Protein AF-A0A7S2GWL3-F1 (afdb_monomer_lite)

Structure (mmCIF, N/CA/C/O backbone):
data_AF-A0A7S2GWL3-F1
#
_entry.id   AF-A0A7S2GWL3-F1
#
loop_
_atom_site.group_PDB
_atom_site.id
_atom_site.type_symbol
_atom_site.label_atom_id
_atom_site.label_alt_id
_atom_site.label_comp_id
_atom_site.label_asym_id
_atom_site.label_entity_id
_atom_site.label_seq_id
_atom_site.pdbx_PDB_ins_code
_atom_site.Cartn_x
_atom_site.Cartn_y
_atom_site.Cartn_z
_atom_site.occupancy
_atom_site.B_iso_or_equiv
_atom_site.auth_seq_id
_atom_site.auth_comp_id
_atom_site.auth_asym_id
_atom_site.auth_atom_id
_atom_site.pdbx_PDB_model_num
ATOM 1 N N . PHE A 1 1 ? -2.212 9.194 -4.283 1.00 81.56 1 PHE A N 1
ATOM 2 C CA . PHE A 1 1 ? -2.857 8.845 -3.005 1.00 81.56 1 PHE A CA 1
ATOM 3 C C . PHE A 1 1 ? -2.065 9.454 -1.854 1.00 81.56 1 PHE A C 1
ATOM 5 O O . PHE A 1 1 ? -0.886 9.744 -2.016 1.00 81.56 1 PHE A O 1
ATOM 12 N N . SER A 1 2 ? -2.713 9.664 -0.709 1.00 87.94 2 SER A N 1
ATOM 13 C CA . SER A 1 2 ? -2.069 10.077 0.541 1.00 87.94 2 SER A CA 1
ATOM 14 C C . SER A 1 2 ? -2.736 9.309 1.676 1.00 87.94 2 SER A C 1
ATOM 16 O O . SER A 1 2 ? -3.964 9.330 1.769 1.00 87.94 2 SER A O 1
ATOM 18 N N . VAL A 1 3 ? -1.959 8.584 2.479 1.00 89.69 3 VAL A N 1
ATOM 19 C CA . VAL A 1 3 ? -2.463 7.749 3.582 1.00 89.69 3 VAL A CA 1
ATOM 20 C C . VAL A 1 3 ? -1.613 7.999 4.823 1.00 89.69 3 VAL A C 1
ATOM 22 O O . VAL A 1 3 ? -0.393 8.105 4.714 1.00 89.69 3 VAL A O 1
ATOM 25 N N . SER A 1 4 ? -2.239 8.119 5.995 1.00 92.88 4 SER A N 1
ATOM 26 C CA . SER A 1 4 ? -1.508 8.324 7.249 1.00 92.88 4 SER A CA 1
ATOM 27 C C . SER A 1 4 ? -0.712 7.068 7.631 1.00 92.88 4 SER A C 1
ATOM 29 O O . SER A 1 4 ? -1.172 5.938 7.424 1.00 92.88 4 SER A O 1
ATOM 31 N N . VAL A 1 5 ? 0.479 7.247 8.206 1.00 92.38 5 VAL A N 1
ATOM 32 C CA . VAL A 1 5 ? 1.291 6.122 8.706 1.00 92.38 5 VAL A CA 1
ATOM 33 C C . VAL A 1 5 ? 0.569 5.396 9.838 1.00 92.38 5 VAL A C 1
ATOM 35 O O . VAL A 1 5 ? 0.587 4.169 9.880 1.00 92.38 5 VAL A O 1
ATOM 38 N N . HIS A 1 6 ? -0.141 6.131 10.694 1.00 93.56 6 HIS A N 1
ATOM 39 C CA . HIS A 1 6 ? -0.964 5.556 11.754 1.00 93.56 6 HIS A CA 1
ATOM 40 C C . HIS A 1 6 ? -2.029 4.580 11.229 1.00 93.56 6 HIS A C 1
ATOM 42 O O . HIS A 1 6 ? -2.159 3.465 11.741 1.00 93.56 6 HIS A O 1
ATOM 48 N N . ASP A 1 7 ? -2.783 4.954 10.193 1.00 93.31 7 ASP A N 1
ATOM 49 C CA . ASP A 1 7 ? -3.807 4.065 9.637 1.00 93.31 7 ASP A CA 1
ATOM 50 C C . ASP A 1 7 ? -3.178 2.863 8.927 1.00 93.31 7 ASP A C 1
ATOM 52 O O . ASP A 1 7 ? -3.679 1.743 9.058 1.00 93.31 7 ASP A O 1
ATOM 56 N N . LEU A 1 8 ? -2.044 3.061 8.245 1.00 92.56 8 LEU A N 1
ATOM 57 C CA . LEU A 1 8 ? -1.278 1.960 7.660 1.00 92.56 8 LEU A CA 1
ATOM 58 C C . LEU A 1 8 ? -0.757 0.989 8.716 1.00 92.56 8 LEU A C 1
ATOM 60 O O . LEU A 1 8 ? -0.852 -0.221 8.515 1.00 92.56 8 LEU A O 1
ATOM 64 N N . GLN A 1 9 ? -0.285 1.486 9.858 1.00 93.81 9 GLN A N 1
ATOM 65 C CA . GLN A 1 9 ? 0.149 0.641 10.965 1.00 93.81 9 GLN A CA 1
ATOM 66 C C . GLN A 1 9 ? -1.006 -0.224 11.482 1.00 93.81 9 GLN A C 1
ATOM 68 O O . GLN A 1 9 ? -0.849 -1.429 11.646 1.00 93.81 9 GLN A O 1
ATOM 73 N N . ARG A 1 10 ? -2.208 0.341 11.637 1.00 94.44 10 ARG A N 1
ATOM 74 C CA . ARG A 1 10 ? -3.396 -0.425 12.063 1.00 94.44 10 ARG A CA 1
ATOM 75 C C . ARG A 1 10 ? -3.807 -1.500 11.055 1.00 94.44 10 ARG A C 1
ATOM 77 O O . ARG A 1 10 ? -4.295 -2.565 11.447 1.00 94.44 10 ARG A O 1
ATOM 84 N N . ILE A 1 11 ? -3.643 -1.218 9.763 1.00 94.06 11 ILE A N 1
ATOM 85 C CA . ILE A 1 11 ? -3.867 -2.175 8.672 1.00 94.06 11 ILE A CA 1
ATOM 86 C C . ILE A 1 11 ? -2.852 -3.317 8.774 1.00 94.06 11 ILE A C 1
ATOM 88 O O . ILE A 1 11 ? -3.260 -4.478 8.771 1.00 94.06 11 ILE A O 1
ATOM 92 N N . ILE A 1 12 ? -1.565 -2.998 8.937 1.00 94.31 12 ILE A N 1
ATOM 93 C CA . ILE A 1 12 ? -0.479 -3.968 9.134 1.00 94.31 12 ILE A CA 1
ATOM 94 C C . ILE A 1 12 ? -0.761 -4.861 10.345 1.00 94.31 12 ILE A C 1
ATOM 96 O O . ILE A 1 12 ? -0.778 -6.082 10.205 1.00 94.31 12 ILE A O 1
ATOM 100 N N . A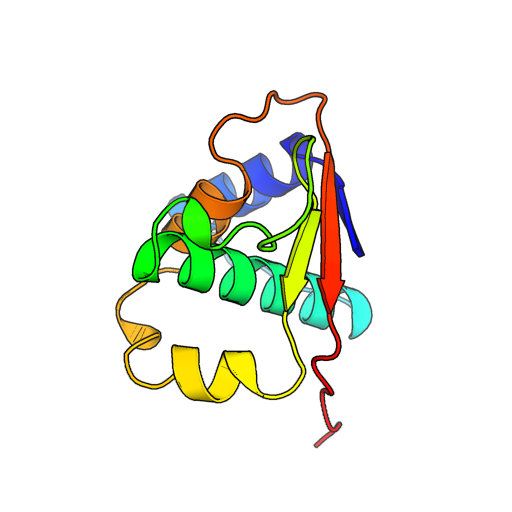SP A 1 13 ? -1.076 -4.275 11.500 1.00 94.94 13 ASP A N 1
ATOM 101 C CA . ASP A 1 13 ? -1.351 -5.019 12.734 1.00 94.94 13 ASP A CA 1
ATOM 102 C C . ASP A 1 13 ? -2.551 -5.964 12.569 1.00 94.94 13 ASP A C 1
ATOM 104 O O . ASP A 1 13 ? -2.586 -7.065 13.119 1.00 94.94 13 ASP A O 1
ATOM 108 N N . SER A 1 14 ? -3.556 -5.549 11.792 1.00 94.38 14 SER A N 1
ATOM 109 C CA . SER A 1 14 ? -4.726 -6.380 11.495 1.00 94.38 14 SER A CA 1
ATOM 110 C C . SER A 1 14 ? -4.374 -7.565 10.594 1.00 94.38 14 SER A C 1
ATOM 112 O O . SER A 1 14 ? -4.880 -8.665 10.827 1.00 94.38 14 SER A O 1
ATOM 114 N N . ILE A 1 15 ? -3.508 -7.355 9.598 1.00 92.69 15 ILE A N 1
ATOM 115 C CA . ILE A 1 15 ? -3.002 -8.410 8.707 1.00 92.69 15 ILE A CA 1
ATOM 116 C C . ILE A 1 15 ? -2.146 -9.403 9.501 1.00 92.69 15 ILE A C 1
ATOM 118 O O . ILE A 1 15 ? -2.383 -10.606 9.410 1.00 92.69 15 ILE A O 1
ATOM 122 N N . ASP A 1 16 ? -1.213 -8.912 10.320 1.00 93.44 16 ASP A N 1
ATOM 123 C CA . ASP A 1 16 ? -0.326 -9.737 11.153 1.00 93.44 16 ASP A CA 1
ATOM 124 C C . ASP A 1 16 ? -1.110 -10.558 12.185 1.00 93.44 16 ASP A C 1
ATOM 126 O O . ASP A 1 16 ? -0.786 -11.715 12.447 1.00 93.44 16 ASP A O 1
ATOM 130 N N . ALA A 1 17 ? -2.194 -9.998 12.728 1.00 94.81 17 ALA A N 1
ATOM 131 C CA . ALA A 1 17 ? -3.109 -10.707 13.619 1.00 94.81 17 ALA A CA 1
ATOM 132 C C . ALA A 1 17 ? -4.034 -11.710 12.895 1.00 94.81 17 ALA A C 1
ATOM 134 O O . ALA A 1 17 ? -4.913 -12.293 13.534 1.00 94.81 17 ALA A O 1
ATOM 135 N N . GLY A 1 18 ? -3.905 -11.881 11.574 1.00 92.62 18 GLY A N 1
ATOM 136 C CA . GLY A 1 18 ? -4.738 -12.781 10.773 1.00 92.62 18 GLY A CA 1
ATOM 137 C C . GLY A 1 18 ? -6.212 -12.368 10.705 1.00 92.62 18 GLY A C 1
ATOM 138 O O . GLY A 1 18 ? -7.080 -13.201 10.434 1.00 92.62 18 GLY A O 1
ATOM 139 N N . LYS A 1 19 ? -6.533 -11.096 10.979 1.00 93.31 19 LYS A N 1
ATOM 140 C CA . LYS A 1 19 ? -7.914 -10.602 10.952 1.00 93.31 19 LYS A CA 1
ATOM 141 C C . LYS A 1 19 ? -8.379 -10.425 9.514 1.00 93.31 19 LYS A C 1
ATOM 143 O O . LYS A 1 19 ? -7.655 -9.937 8.649 1.00 93.31 19 LYS A O 1
ATOM 148 N N . ARG A 1 20 ? -9.645 -10.762 9.264 1.00 88.81 20 ARG A N 1
ATOM 149 C CA . ARG A 1 20 ? -10.265 -10.533 7.958 1.00 88.81 20 ARG A CA 1
ATOM 150 C C . ARG A 1 20 ? -10.446 -9.035 7.722 1.00 88.81 20 ARG A C 1
ATOM 152 O O . ARG A 1 20 ? -11.109 -8.363 8.507 1.00 88.81 20 ARG A O 1
ATOM 159 N N . MET A 1 21 ? -9.904 -8.540 6.615 1.00 87.81 21 MET A N 1
ATOM 160 C CA . MET A 1 21 ? -10.067 -7.159 6.170 1.00 87.81 21 MET A CA 1
ATOM 161 C C . MET A 1 21 ? -11.033 -7.101 4.991 1.00 87.81 21 MET A C 1
ATOM 163 O O . MET A 1 21 ? -10.947 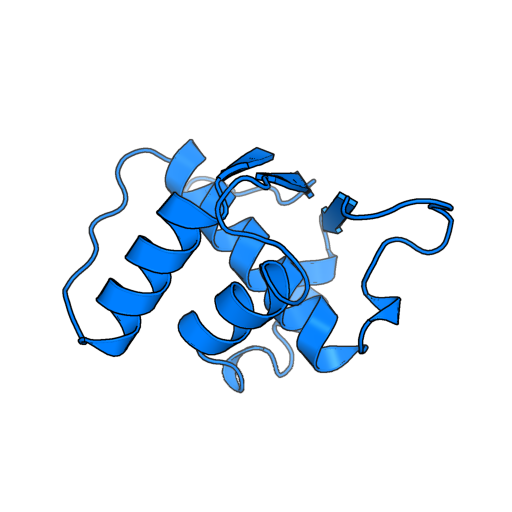-7.916 4.072 1.00 87.81 21 MET A O 1
ATOM 167 N N . ILE A 1 22 ? -11.957 -6.142 5.021 1.00 89.50 22 ILE A N 1
ATOM 168 C CA . ILE A 1 22 ? -12.883 -5.876 3.920 1.00 89.50 22 ILE A CA 1
ATOM 169 C C . ILE A 1 22 ? -12.622 -4.453 3.451 1.00 89.50 22 ILE A C 1
ATOM 171 O O . ILE A 1 22 ? -12.808 -3.499 4.205 1.00 89.50 22 ILE A O 1
ATOM 175 N N . VAL A 1 23 ? -12.178 -4.323 2.207 1.00 87.69 23 VAL A N 1
ATOM 176 C CA . VAL A 1 23 ? -11.918 -3.029 1.581 1.00 87.69 23 VAL A CA 1
ATOM 177 C C . VAL A 1 23 ? -13.173 -2.609 0.830 1.00 87.69 23 VAL A C 1
ATOM 179 O O . VAL A 1 23 ? -13.687 -3.361 0.004 1.00 87.69 23 VAL A O 1
ATOM 182 N N . VAL A 1 24 ? -13.686 -1.418 1.136 1.00 90.31 24 VAL A N 1
ATOM 183 C CA . VAL A 1 24 ? -14.911 -0.893 0.526 1.00 90.31 24 VAL A CA 1
ATOM 184 C C . VAL A 1 24 ? -14.554 0.242 -0.426 1.00 90.31 24 VAL A C 1
ATOM 186 O O . VAL A 1 24 ? -13.899 1.214 -0.043 1.00 90.31 24 VAL A O 1
ATOM 189 N N . GLY A 1 25 ? -15.006 0.113 -1.672 1.00 86.88 25 GLY A N 1
ATOM 190 C CA . GLY A 1 25 ? -14.770 1.083 -2.736 1.00 86.88 25 GLY A CA 1
ATOM 191 C C . GLY A 1 25 ? -13.530 0.773 -3.575 1.00 86.88 25 GLY A C 1
ATOM 192 O O . GLY A 1 25 ? -12.477 0.377 -3.075 1.00 86.88 25 GLY A O 1
ATOM 193 N N . THR A 1 26 ? -13.653 1.002 -4.879 1.00 85.25 26 THR A N 1
ATOM 194 C CA . THR A 1 26 ? -12.594 0.754 -5.866 1.00 85.25 26 THR A CA 1
ATOM 195 C C . THR A 1 26 ? -11.366 1.636 -5.634 1.00 85.25 26 THR A C 1
ATOM 197 O O . THR A 1 26 ? -10.242 1.163 -5.779 1.00 85.25 26 THR A O 1
ATOM 200 N N . THR A 1 27 ? -11.552 2.883 -5.190 1.00 86.88 27 THR A N 1
ATOM 201 C CA . THR A 1 27 ? -10.454 3.801 -4.837 1.00 86.88 27 THR A CA 1
ATOM 202 C C . THR A 1 27 ? -9.609 3.278 -3.675 1.00 86.88 27 THR A C 1
ATOM 204 O O . THR A 1 27 ? -8.380 3.344 -3.730 1.00 86.88 27 THR A O 1
ATOM 207 N N . SER A 1 28 ? -10.249 2.724 -2.642 1.00 88.50 28 SER A N 1
ATOM 208 C CA . SER A 1 28 ? -9.569 2.137 -1.482 1.00 88.50 28 SER A CA 1
ATOM 209 C C . SER A 1 28 ? -8.771 0.900 -1.893 1.00 88.50 28 SER A C 1
ATOM 211 O O . SER A 1 28 ? -7.596 0.789 -1.547 1.00 88.50 28 SER A O 1
ATOM 213 N N . CYS A 1 29 ? -9.372 0.019 -2.707 1.00 87.94 29 CYS A N 1
ATOM 214 C CA . CYS A 1 29 ? -8.679 -1.142 -3.274 1.00 87.94 29 CYS A CA 1
ATOM 215 C C . CYS A 1 29 ? -7.450 -0.715 -4.082 1.00 87.94 29 CYS A C 1
ATOM 217 O O . CYS A 1 29 ? -6.352 -1.198 -3.821 1.00 87.94 29 CYS A O 1
ATOM 219 N N . ARG A 1 30 ? -7.611 0.257 -4.991 1.00 86.00 30 ARG A N 1
ATOM 220 C CA . ARG A 1 30 ? -6.513 0.781 -5.815 1.00 86.00 30 ARG A CA 1
ATOM 221 C C . ARG A 1 30 ? -5.407 1.406 -4.973 1.00 86.00 30 ARG A C 1
ATOM 223 O O . ARG A 1 30 ? -4.235 1.247 -5.292 1.00 86.00 30 ARG A O 1
ATOM 230 N N . THR A 1 31 ? -5.762 2.101 -3.896 1.00 89.69 31 THR A N 1
ATOM 231 C CA . THR A 1 31 ? -4.787 2.722 -2.990 1.00 89.69 31 THR A CA 1
ATOM 232 C C . THR A 1 31 ? -3.951 1.668 -2.268 1.00 89.69 31 THR A C 1
ATOM 234 O O . THR A 1 31 ? -2.727 1.766 -2.272 1.00 89.69 31 THR A O 1
ATOM 237 N N . LEU A 1 32 ? -4.585 0.636 -1.702 1.00 90.25 32 LEU A N 1
ATOM 238 C CA . LEU A 1 32 ? -3.875 -0.444 -1.008 1.00 90.25 32 LEU A CA 1
ATOM 239 C C . LEU A 1 32 ? -3.022 -1.282 -1.960 1.00 90.25 32 LEU A C 1
ATOM 241 O O . LEU A 1 32 ? -1.890 -1.622 -1.626 1.00 90.25 32 LEU A O 1
ATOM 245 N N . GLU A 1 33 ? -3.529 -1.565 -3.158 1.00 89.19 33 GLU A N 1
ATOM 246 C CA . GLU A 1 33 ? -2.762 -2.256 -4.193 1.00 89.19 33 GLU A CA 1
ATOM 247 C C . GLU A 1 33 ? -1.536 -1.440 -4.623 1.00 89.19 33 GLU A C 1
ATOM 249 O O . GLU A 1 33 ? -0.433 -1.975 -4.716 1.00 89.19 33 GLU A O 1
ATOM 254 N N . SER A 1 34 ? -1.696 -0.129 -4.813 1.00 88.88 34 SER A N 1
ATOM 255 C CA . SER A 1 34 ? -0.578 0.752 -5.166 1.00 88.88 34 SER A CA 1
ATOM 256 C C . SER A 1 34 ? 0.481 0.790 -4.065 1.00 88.88 34 SER A C 1
ATOM 258 O O . SER A 1 34 ? 1.668 0.671 -4.353 1.00 88.88 34 SER A O 1
ATOM 260 N N . LEU A 1 35 ? 0.060 0.895 -2.800 1.00 89.69 35 LEU A N 1
ATOM 261 C CA . LEU A 1 35 ? 0.958 0.858 -1.643 1.00 89.69 35 LEU A CA 1
ATOM 262 C C . LEU A 1 35 ? 1.720 -0.466 -1.543 1.00 89.69 35 LEU A C 1
ATOM 264 O O . LEU A 1 35 ? 2.926 -0.452 -1.303 1.00 89.69 35 LEU A O 1
ATOM 268 N N . TYR A 1 36 ? 1.044 -1.594 -1.776 1.00 91.00 36 TYR A N 1
ATOM 269 C CA . TYR A 1 36 ? 1.685 -2.906 -1.823 1.00 91.00 36 TYR A CA 1
ATOM 270 C C . TYR A 1 36 ? 2.791 -2.946 -2.883 1.00 91.00 36 TYR A C 1
ATOM 272 O O . TYR A 1 36 ? 3.929 -3.292 -2.570 1.00 91.00 36 TYR A O 1
ATOM 280 N N . TRP A 1 37 ? 2.503 -2.537 -4.121 1.00 87.31 37 TRP A N 1
ATOM 281 C CA . TRP A 1 37 ? 3.497 -2.573 -5.197 1.00 87.31 37 TRP A CA 1
ATOM 282 C C . TRP A 1 37 ? 4.660 -1.606 -4.974 1.00 87.31 37 TRP A C 1
ATOM 284 O O . TRP A 1 37 ? 5.800 -1.963 -5.270 1.00 87.31 37 TRP A O 1
ATOM 294 N N . CYS A 1 38 ? 4.412 -0.428 -4.399 1.00 86.56 38 CYS A N 1
ATOM 295 C CA . CYS A 1 38 ? 5.484 0.474 -3.979 1.00 86.56 38 CYS A CA 1
ATOM 296 C C . CYS A 1 38 ? 6.365 -0.164 -2.894 1.00 86.56 38 CYS A C 1
ATOM 298 O O . CYS A 1 38 ? 7.588 -0.105 -2.985 1.00 86.56 38 CYS A O 1
ATOM 300 N N . GLY A 1 39 ? 5.764 -0.843 -1.916 1.00 87.94 39 GLY A N 1
ATOM 301 C CA . GLY A 1 39 ? 6.485 -1.615 -0.905 1.00 87.94 39 GLY A CA 1
ATOM 302 C C . GLY A 1 39 ? 7.347 -2.728 -1.503 1.00 87.94 39 GLY A C 1
ATOM 303 O O . GLY A 1 39 ? 8.532 -2.837 -1.198 1.00 87.94 39 GLY A O 1
ATOM 304 N N . VAL A 1 40 ? 6.790 -3.514 -2.428 1.00 86.69 40 VAL A N 1
ATOM 305 C CA . VAL A 1 40 ? 7.531 -4.556 -3.163 1.00 86.69 40 VAL A CA 1
ATOM 306 C C . VAL A 1 40 ? 8.674 -3.954 -3.985 1.00 86.69 40 VAL A C 1
ATOM 308 O O . VAL A 1 40 ? 9.754 -4.539 -4.048 1.00 86.69 40 VAL A O 1
ATOM 311 N N . LYS A 1 41 ? 8.472 -2.782 -4.600 1.00 83.75 41 LYS A N 1
ATOM 312 C CA . LYS A 1 41 ? 9.518 -2.053 -5.334 1.00 83.75 41 LYS A CA 1
ATOM 313 C C . LYS A 1 41 ? 10.681 -1.679 -4.413 1.00 83.75 41 LYS A C 1
ATOM 315 O O . LYS A 1 41 ? 11.824 -1.939 -4.784 1.00 83.75 41 LYS A O 1
ATOM 320 N N . ILE A 1 42 ? 10.392 -1.157 -3.219 1.00 84.50 42 ILE A N 1
ATOM 321 C CA . ILE A 1 42 ? 11.396 -0.840 -2.188 1.00 84.50 42 ILE A CA 1
ATOM 322 C C . ILE A 1 42 ? 12.138 -2.110 -1.745 1.00 84.50 42 ILE A C 1
ATOM 324 O O . ILE A 1 42 ? 13.363 -2.122 -1.686 1.00 84.50 42 ILE A O 1
ATOM 328 N N . LEU A 1 43 ? 11.423 -3.209 -1.494 1.00 84.50 43 LEU A N 1
ATOM 329 C CA . LEU A 1 43 ? 12.035 -4.469 -1.053 1.00 84.50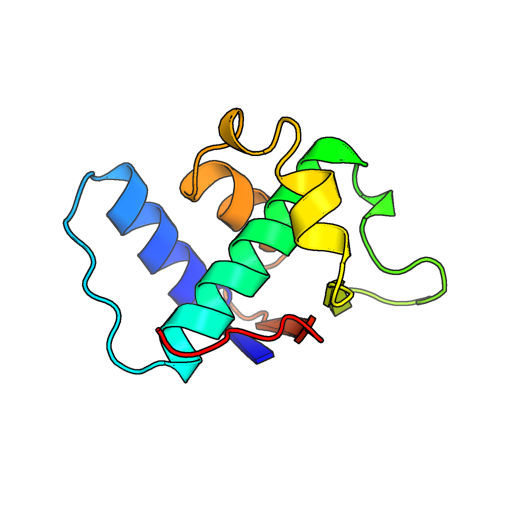 43 LEU A CA 1
ATOM 330 C C . LEU A 1 43 ? 12.926 -5.115 -2.125 1.00 84.50 43 LEU A C 1
ATOM 332 O O . LEU A 1 43 ? 13.970 -5.672 -1.794 1.00 84.50 43 LEU A O 1
ATOM 336 N N . LYS A 1 44 ? 12.539 -5.037 -3.405 1.00 80.06 44 LYS A N 1
ATOM 337 C CA . LYS A 1 44 ? 13.305 -5.621 -4.519 1.00 80.06 44 LYS A CA 1
ATOM 338 C C . LYS A 1 44 ? 14.509 -4.787 -4.946 1.00 80.06 44 LYS A C 1
ATOM 340 O O . LYS A 1 44 ? 15.516 -5.362 -5.348 1.00 80.06 44 LYS A O 1
ATOM 345 N N . LYS A 1 45 ? 14.387 -3.457 -4.947 1.00 73.00 45 LYS A N 1
ATOM 346 C CA . LYS A 1 45 ? 15.423 -2.542 -5.461 1.00 73.00 45 LYS A CA 1
ATOM 347 C C . LYS A 1 45 ? 16.245 -1.861 -4.360 1.00 73.00 45 LYS A C 1
ATOM 349 O O . LYS A 1 45 ? 17.210 -1.184 -4.683 1.00 73.00 45 LYS A O 1
ATOM 354 N N . GLY A 1 46 ? 15.894 -2.037 -3.085 1.00 61.50 46 GLY A N 1
ATOM 355 C CA . GLY A 1 46 ? 16.441 -1.231 -1.992 1.00 61.50 46 GLY A CA 1
ATOM 356 C C . GLY A 1 46 ? 15.808 0.167 -1.936 1.00 61.50 46 GLY A C 1
ATOM 357 O O . GLY A 1 46 ? 14.831 0.458 -2.630 1.00 61.50 46 GLY A O 1
ATOM 358 N N . LEU A 1 47 ? 16.358 1.057 -1.101 1.00 53.06 47 LEU A N 1
ATOM 359 C CA . LEU A 1 47 ? 15.864 2.437 -0.943 1.00 53.06 47 LEU A CA 1
ATOM 360 C C . LEU A 1 47 ? 15.928 3.269 -2.240 1.00 53.06 47 LEU A C 1
ATOM 362 O O . LEU A 1 47 ? 15.204 4.257 -2.339 1.00 53.06 47 LEU A O 1
ATOM 366 N N . ASP A 1 48 ? 16.671 2.813 -3.251 1.00 49.56 48 ASP A N 1
ATOM 367 C CA . ASP A 1 48 ? 16.697 3.351 -4.623 1.00 49.56 48 ASP A CA 1
ATOM 368 C C . ASP A 1 48 ? 15.362 3.152 -5.379 1.00 49.56 48 ASP A C 1
ATOM 370 O O . ASP A 1 48 ? 15.182 3.595 -6.510 1.00 49.56 48 ASP A O 1
ATOM 374 N N . GLY A 1 49 ? 14.383 2.477 -4.762 1.00 50.41 49 GLY A N 1
ATOM 375 C CA . GLY A 1 49 ? 12.990 2.444 -5.212 1.00 50.41 49 GLY A CA 1
ATOM 376 C C . GLY A 1 49 ? 12.220 3.756 -4.990 1.00 50.41 49 GLY A C 1
ATOM 377 O O . GLY A 1 49 ? 11.126 3.901 -5.545 1.00 50.41 49 GLY A O 1
ATOM 378 N N . HIS A 1 50 ? 12.769 4.696 -4.211 1.00 54.00 50 HIS A N 1
ATOM 379 C CA . HIS A 1 50 ? 12.308 6.085 -4.182 1.00 54.00 50 HIS A CA 1
ATOM 380 C C . HIS A 1 50 ? 12.737 6.760 -5.484 1.00 54.00 50 HIS A C 1
ATOM 382 O O . HIS A 1 50 ? 13.853 6.557 -5.943 1.00 54.00 50 HIS A O 1
ATOM 388 N N . SER A 1 51 ? 11.836 7.523 -6.101 1.00 50.25 51 SER A N 1
ATOM 389 C CA . SER A 1 51 ? 12.029 8.128 -7.424 1.00 50.25 51 SER A CA 1
ATOM 390 C C . SER A 1 51 ? 13.441 8.713 -7.614 1.00 50.25 51 SER A C 1
ATOM 392 O O . SER A 1 51 ? 13.821 9.649 -6.906 1.00 50.25 51 SER A O 1
ATOM 394 N N . GLU A 1 52 ? 14.203 8.183 -8.582 1.00 45.53 52 GLU A N 1
ATOM 395 C CA . GLU A 1 52 ? 15.486 8.752 -9.008 1.00 45.53 52 GLU A CA 1
ATOM 396 C C . GLU A 1 52 ? 15.247 10.187 -9.511 1.00 45.53 52 GLU A C 1
ATOM 398 O O . GLU A 1 52 ? 14.725 10.397 -10.604 1.00 45.53 52 GLU A O 1
ATOM 403 N N . GLY A 1 53 ? 15.561 11.185 -8.679 1.00 40.38 53 GLY A N 1
ATOM 404 C CA . GLY A 1 53 ? 15.408 12.608 -9.015 1.00 40.38 53 GLY A CA 1
ATOM 405 C C . GLY A 1 53 ? 14.761 13.491 -7.943 1.00 40.38 53 GLY A C 1
ATOM 406 O O . GLY A 1 53 ? 14.715 14.706 -8.119 1.00 40.38 53 GLY A O 1
ATOM 407 N N . GLY A 1 54 ? 14.288 12.932 -6.827 1.00 37.38 54 GLY A N 1
ATOM 408 C CA . GLY A 1 54 ? 13.746 13.716 -5.714 1.00 37.38 54 GLY A CA 1
ATOM 409 C C . GLY A 1 54 ? 14.783 13.984 -4.626 1.00 37.38 54 GLY A C 1
ATOM 410 O O . GLY A 1 54 ? 14.971 13.164 -3.731 1.00 37.38 54 GLY A O 1
ATOM 411 N N . THR A 1 55 ? 15.436 15.146 -4.644 1.00 37.81 55 THR A N 1
ATOM 412 C CA . THR A 1 55 ? 16.111 15.676 -3.449 1.00 37.81 55 THR A CA 1
ATOM 413 C C . THR A 1 55 ? 15.051 16.052 -2.412 1.00 37.81 55 THR A C 1
ATOM 415 O O . THR A 1 55 ? 14.559 17.178 -2.407 1.00 37.81 55 THR A O 1
ATOM 418 N N . GLY A 1 56 ? 14.676 15.100 -1.559 1.00 40.47 56 GLY A N 1
ATOM 419 C CA . GLY A 1 56 ? 13.768 15.314 -0.432 1.00 40.47 56 GLY A CA 1
ATOM 420 C C . GLY A 1 56 ? 12.670 14.258 -0.360 1.00 40.47 56 GLY A C 1
ATOM 421 O O . GLY A 1 56 ? 11.795 14.231 -1.212 1.00 40.47 56 GLY A O 1
ATOM 422 N N . ASN A 1 57 ? 12.774 13.406 0.663 1.00 53.34 57 ASN A N 1
ATOM 423 C CA . ASN A 1 57 ? 11.760 12.548 1.282 1.00 53.34 57 ASN A CA 1
ATOM 424 C C . ASN A 1 57 ? 10.453 12.239 0.516 1.00 53.34 57 ASN A C 1
ATOM 426 O O . ASN A 1 57 ? 9.644 13.114 0.220 1.00 53.34 57 ASN A O 1
ATOM 430 N N . ASP A 1 58 ? 10.141 10.939 0.477 1.00 63.22 58 ASP A N 1
ATOM 431 C CA . ASP A 1 58 ? 8.792 10.423 0.756 1.00 63.22 58 ASP A CA 1
ATOM 432 C C . ASP A 1 58 ? 7.719 10.398 -0.345 1.00 63.22 58 ASP A C 1
ATOM 434 O O . ASP A 1 58 ? 6.545 10.177 -0.029 1.00 63.22 58 ASP A O 1
ATOM 438 N N . PHE A 1 59 ? 8.079 10.527 -1.624 1.00 73.69 59 PHE A N 1
ATOM 439 C CA . PHE A 1 59 ? 7.113 10.356 -2.717 1.00 73.69 59 PHE A CA 1
ATOM 440 C C . PHE A 1 59 ? 7.259 9.008 -3.441 1.00 73.69 59 PHE A C 1
ATOM 442 O O . PHE A 1 59 ? 8.250 8.756 -4.133 1.00 73.69 59 PHE A O 1
ATOM 449 N N . LEU A 1 60 ? 6.248 8.145 -3.303 1.00 81.75 60 LEU A N 1
ATOM 450 C CA . LEU A 1 60 ? 6.185 6.837 -3.958 1.00 81.75 60 LEU A CA 1
ATOM 451 C C . LEU A 1 60 ? 5.615 6.961 -5.372 1.00 81.75 60 LEU A C 1
ATOM 453 O O . LEU A 1 60 ? 4.511 7.468 -5.552 1.00 81.75 60 LEU A O 1
ATOM 457 N N . LEU A 1 61 ? 6.323 6.439 -6.371 1.00 80.88 61 LEU A N 1
ATOM 458 C CA . LEU A 1 61 ? 5.862 6.459 -7.757 1.00 80.88 61 LEU A CA 1
ATOM 459 C C . LEU A 1 61 ? 5.794 5.046 -8.332 1.00 80.88 61 LEU A C 1
ATOM 461 O O . LEU A 1 61 ? 6.769 4.285 -8.272 1.00 80.88 61 LEU A O 1
ATOM 465 N N . LEU A 1 62 ? 4.631 4.719 -8.894 1.00 79.62 62 LEU A N 1
ATOM 466 C CA . LEU A 1 62 ? 4.366 3.451 -9.561 1.00 79.62 62 LEU A CA 1
ATOM 467 C C . LEU A 1 62 ? 3.853 3.698 -10.981 1.00 79.62 62 LEU A C 1
ATOM 469 O O . LEU A 1 62 ? 2.719 4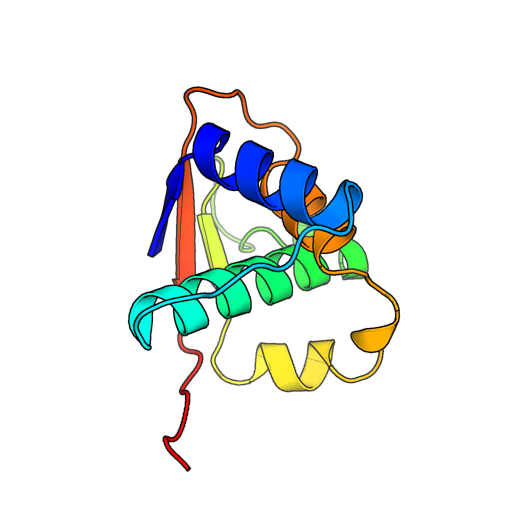.153 -11.175 1.00 79.62 62 LEU A O 1
ATOM 473 N N . ASP A 1 63 ? 4.679 3.363 -11.968 1.00 78.62 63 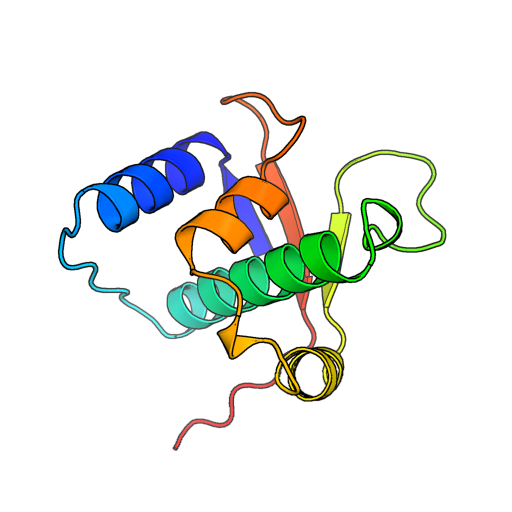ASP A N 1
ATOM 474 C CA . ASP A 1 63 ? 4.300 3.451 -13.379 1.00 78.62 63 ASP A CA 1
ATOM 475 C C . ASP A 1 63 ? 3.286 2.345 -13.750 1.00 78.62 63 ASP A C 1
ATOM 477 O O . ASP A 1 63 ? 3.198 1.290 -13.113 1.00 78.62 63 ASP A O 1
ATOM 481 N N . GLN A 1 64 ? 2.524 2.568 -14.819 1.00 73.62 64 GLN A N 1
ATOM 482 C CA . GLN A 1 64 ? 1.456 1.711 -15.328 1.00 73.62 64 GLN A CA 1
ATOM 483 C C . GLN A 1 64 ? 1.900 0.263 -15.575 1.00 73.62 64 GLN A C 1
ATOM 485 O O . GLN A 1 64 ? 1.101 -0.654 -15.390 1.00 73.62 64 GLN A O 1
ATOM 490 N N . ASN A 1 65 ? 3.161 0.044 -15.960 1.00 70.62 65 ASN A N 1
ATOM 491 C CA . ASN A 1 65 ? 3.691 -1.282 -16.295 1.00 70.62 65 ASN A CA 1
ATOM 492 C C . ASN A 1 65 ? 4.622 -1.872 -15.225 1.00 70.62 65 ASN A C 1
ATOM 494 O O . ASN A 1 65 ? 4.983 -3.048 -15.323 1.00 70.62 65 ASN A O 1
ATOM 498 N N . GLU A 1 66 ? 5.008 -1.111 -14.196 1.00 72.25 66 GLU A N 1
ATOM 499 C CA . GLU A 1 66 ? 5.962 -1.585 -13.183 1.00 72.25 66 GLU A CA 1
ATOM 500 C C . GLU A 1 66 ? 5.406 -2.754 -12.365 1.00 72.25 66 GLU A C 1
ATOM 502 O O . GLU A 1 66 ? 6.144 -3.694 -12.069 1.00 72.25 66 GLU A O 1
ATOM 507 N N . TRP A 1 67 ? 4.101 -2.772 -12.075 1.00 71.81 67 TRP A N 1
ATOM 508 C CA . TRP A 1 67 ? 3.480 -3.871 -11.326 1.00 71.81 67 TRP A CA 1
ATOM 509 C C . TRP A 1 67 ? 3.643 -5.225 -12.033 1.00 71.81 67 TRP A C 1
ATOM 511 O O . TRP A 1 67 ? 3.905 -6.232 -11.381 1.00 71.81 67 TRP A O 1
ATOM 521 N N . THR A 1 68 ? 3.579 -5.266 -13.371 1.00 67.69 68 THR A N 1
ATOM 522 C CA . THR A 1 68 ? 3.767 -6.514 -14.131 1.00 67.69 68 THR A CA 1
ATOM 523 C C . THR A 1 68 ? 5.192 -7.046 -14.003 1.00 67.69 68 THR A C 1
ATOM 525 O O . THR A 1 68 ? 5.396 -8.252 -13.854 1.00 67.69 68 THR A O 1
ATOM 528 N N . GLN A 1 69 ? 6.183 -6.156 -13.989 1.00 70.81 69 GLN A N 1
ATOM 529 C CA . GLN A 1 69 ? 7.588 -6.521 -13.828 1.00 70.81 69 GLN A CA 1
ATOM 530 C C . GLN A 1 69 ? 7.869 -6.970 -12.392 1.00 70.81 69 GLN A C 1
ATOM 532 O O . GLN A 1 69 ? 8.539 -7.979 -12.178 1.00 70.81 69 GLN A O 1
ATOM 537 N N . LEU A 1 70 ? 7.286 -6.282 -11.407 1.00 69.00 70 LEU A N 1
ATOM 538 C CA . LEU A 1 70 ? 7.385 -6.643 -9.994 1.00 69.00 70 LEU A CA 1
ATOM 539 C C . LEU A 1 70 ? 6.673 -7.966 -9.693 1.00 69.00 70 LEU A C 1
ATOM 541 O O . LEU A 1 70 ? 7.185 -8.745 -8.890 1.00 69.00 70 LEU A O 1
ATOM 545 N N . SER A 1 71 ? 5.559 -8.262 -10.374 1.00 68.19 71 SER A N 1
ATOM 546 C CA . SER A 1 71 ? 4.787 -9.502 -10.211 1.00 68.19 71 SER A CA 1
ATOM 547 C C . SER A 1 71 ? 5.570 -10.759 -10.605 1.00 68.19 71 SER A C 1
ATOM 549 O O . SER A 1 71 ? 5.368 -11.814 -9.996 1.00 68.19 71 SER A O 1
ATOM 551 N N . ARG A 1 72 ? 6.537 -10.648 -11.532 1.00 63.41 72 ARG A N 1
ATOM 552 C CA . ARG A 1 72 ? 7.537 -11.692 -11.807 1.00 63.41 72 ARG A CA 1
ATOM 553 C C . ARG A 1 72 ? 8.478 -11.790 -10.592 1.00 63.41 72 ARG A C 1
ATOM 555 O O . ARG A 1 72 ? 9.465 -11.070 -10.487 1.00 63.41 72 ARG A O 1
ATOM 562 N N . GLY A 1 73 ? 8.095 -12.605 -9.606 1.00 57.59 73 GLY A N 1
ATOM 563 C CA . GLY A 1 73 ? 8.740 -12.725 -8.284 1.00 57.59 73 GLY A CA 1
ATOM 564 C C . GLY A 1 73 ? 8.094 -11.886 -7.168 1.00 57.59 73 GLY A C 1
ATOM 565 O O . GLY A 1 73 ? 8.646 -11.766 -6.090 1.00 57.59 73 GLY A O 1
ATOM 566 N N . GLY A 1 74 ? 6.939 -11.256 -7.403 1.00 55.56 74 GLY A N 1
ATOM 567 C CA . GLY A 1 74 ? 6.252 -10.441 -6.383 1.00 55.56 74 GLY A CA 1
ATOM 568 C C . GLY A 1 74 ? 5.541 -11.276 -5.314 1.00 55.56 74 GLY A C 1
ATOM 569 O O . GLY A 1 74 ? 5.331 -10.809 -4.203 1.00 55.56 74 GLY A O 1
ATOM 570 N N . ARG A 1 75 ? 5.232 -12.544 -5.629 1.00 61.09 75 ARG A N 1
ATOM 571 C CA . ARG A 1 75 ? 4.605 -13.508 -4.705 1.00 61.09 75 ARG A CA 1
ATOM 572 C C . ARG A 1 75 ? 5.490 -13.922 -3.526 1.00 61.09 75 ARG A C 1
ATOM 574 O O . ARG A 1 75 ? 5.028 -14.676 -2.680 1.00 61.09 75 ARG A O 1
ATOM 581 N N . GLU A 1 76 ? 6.736 -13.465 -3.490 1.00 73.81 76 GLU A N 1
ATOM 582 C CA . GLU A 1 76 ? 7.676 -13.755 -2.409 1.00 73.81 76 GLU A CA 1
ATOM 583 C C . GLU A 1 76 ? 7.459 -12.848 -1.188 1.00 73.81 76 GLU A C 1
ATOM 585 O O . GLU A 1 76 ? 7.840 -13.234 -0.090 1.00 73.81 76 GLU A O 1
ATOM 590 N N . TYR A 1 77 ? 6.795 -11.693 -1.352 1.00 84.00 77 TYR A N 1
ATOM 591 C CA . TYR A 1 77 ? 6.556 -10.740 -0.265 1.00 84.00 77 TYR A CA 1
ATOM 592 C C . TYR A 1 77 ? 5.099 -10.744 0.187 1.00 84.00 77 TYR A C 1
ATOM 594 O O . TYR A 1 77 ? 4.170 -10.568 -0.614 1.00 84.00 77 TYR A O 1
ATOM 602 N N . SER A 1 78 ? 4.897 -10.882 1.494 1.00 89.50 78 SER A N 1
ATOM 603 C CA . SER A 1 78 ? 3.585 -10.731 2.113 1.00 89.50 78 SER A CA 1
ATOM 604 C C . SER A 1 78 ? 3.098 -9.279 2.054 1.00 89.50 78 SER A C 1
ATOM 606 O O . SER A 1 78 ? 3.876 -8.327 1.947 1.00 89.50 78 SER A O 1
ATOM 608 N N . ALA A 1 79 ? 1.779 -9.091 2.164 1.00 89.50 79 ALA A N 1
ATOM 609 C CA . ALA A 1 79 ? 1.187 -7.755 2.217 1.00 89.50 79 ALA A CA 1
ATOM 610 C C . ALA A 1 79 ? 1.729 -6.929 3.397 1.00 89.50 79 ALA A C 1
ATOM 612 O O . ALA A 1 79 ? 1.986 -5.739 3.247 1.00 89.50 79 ALA A O 1
ATOM 613 N N . SER A 1 80 ? 1.945 -7.572 4.548 1.00 92.06 80 SER A N 1
ATOM 614 C CA . SER A 1 80 ? 2.505 -6.925 5.736 1.00 92.06 80 SER A CA 1
ATOM 615 C C . SER A 1 80 ? 3.930 -6.425 5.497 1.00 92.06 80 SER A C 1
ATOM 617 O O . SER A 1 80 ? 4.219 -5.262 5.766 1.00 92.06 80 SER A O 1
ATOM 619 N N . GLU A 1 81 ? 4.808 -7.256 4.927 1.00 91.06 81 GLU A N 1
ATOM 620 C CA . GLU A 1 81 ? 6.196 -6.872 4.633 1.00 91.06 81 GLU A CA 1
ATOM 621 C C . GLU A 1 81 ? 6.271 -5.693 3.664 1.00 91.06 81 GLU A C 1
ATOM 623 O O . GLU A 1 81 ? 6.998 -4.732 3.915 1.00 91.06 81 GLU A O 1
ATOM 628 N N . ALA A 1 82 ? 5.479 -5.729 2.592 1.00 90.31 82 ALA A N 1
ATOM 629 C CA . ALA A 1 82 ? 5.429 -4.642 1.623 1.00 90.31 82 ALA A CA 1
ATOM 630 C C . ALA A 1 82 ? 4.937 -3.329 2.257 1.00 90.31 82 ALA A C 1
ATOM 632 O O . ALA A 1 82 ? 5.549 -2.278 2.067 1.00 90.31 82 ALA A O 1
ATOM 633 N N . LEU A 1 83 ? 3.865 -3.371 3.053 1.00 91.19 83 LEU A N 1
ATOM 634 C CA . LEU A 1 83 ? 3.347 -2.172 3.718 1.00 91.19 83 LEU A CA 1
ATOM 635 C C . LEU A 1 83 ? 4.318 -1.632 4.777 1.00 91.19 83 LEU A C 1
ATOM 637 O O . LEU A 1 83 ? 4.480 -0.418 4.874 1.00 91.19 83 LEU A O 1
ATOM 641 N N . LYS A 1 84 ? 5.011 -2.508 5.519 1.00 91.81 84 LYS A N 1
ATOM 642 C CA . LYS A 1 84 ? 6.073 -2.117 6.463 1.00 91.81 84 LYS A CA 1
ATOM 643 C C . LYS A 1 84 ? 7.221 -1.406 5.752 1.00 91.81 84 LYS A C 1
ATOM 645 O O . LYS A 1 84 ? 7.694 -0.388 6.249 1.00 91.81 84 LYS A O 1
ATOM 650 N N . ALA A 1 85 ? 7.627 -1.892 4.579 1.00 89.25 85 ALA A N 1
ATOM 651 C CA . ALA A 1 85 ? 8.639 -1.228 3.762 1.00 89.25 85 ALA A CA 1
ATOM 652 C C . ALA A 1 85 ? 8.187 0.169 3.302 1.00 89.25 85 ALA A C 1
ATOM 654 O O . ALA A 1 85 ? 8.976 1.107 3.329 1.00 89.25 85 ALA A O 1
ATOM 655 N N . ALA A 1 86 ? 6.908 0.339 2.949 1.00 87.44 86 ALA A N 1
ATOM 656 C CA . ALA A 1 86 ? 6.362 1.630 2.517 1.00 87.44 86 ALA A CA 1
ATOM 657 C C . ALA A 1 86 ? 6.296 2.696 3.632 1.00 87.44 86 ALA A C 1
ATOM 659 O O . ALA A 1 86 ? 6.230 3.888 3.330 1.00 87.44 86 ALA A O 1
ATOM 660 N N . ILE A 1 87 ? 6.301 2.288 4.907 1.00 89.38 87 ILE A N 1
ATOM 661 C CA . ILE A 1 87 ? 6.324 3.199 6.066 1.00 89.38 87 ILE A CA 1
ATOM 662 C C . ILE A 1 87 ? 7.693 3.266 6.759 1.00 89.38 87 ILE A C 1
ATOM 664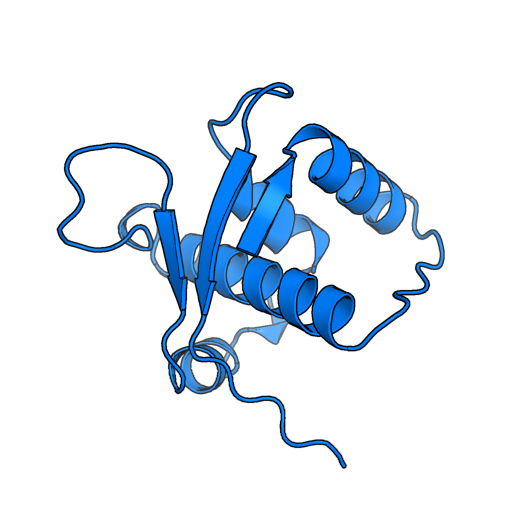 O O . ILE A 1 87 ? 7.840 3.953 7.771 1.00 89.38 87 ILE A O 1
ATOM 668 N N . GLN A 1 88 ? 8.698 2.547 6.255 1.00 85.94 88 GLN A N 1
ATOM 669 C CA . GLN A 1 88 ? 10.010 2.473 6.886 1.00 85.94 88 GLN A CA 1
ATOM 670 C C . GLN A 1 88 ? 10.663 3.862 6.946 1.00 85.94 88 GLN A C 1
ATOM 672 O O . GLN A 1 88 ? 10.766 4.554 5.941 1.00 85.94 88 GLN A O 1
ATOM 677 N N . GLY A 1 89 ? 11.126 4.263 8.134 1.00 81.81 89 GLY A N 1
ATOM 678 C CA . GLY A 1 89 ? 11.756 5.572 8.349 1.00 81.81 89 GLY A CA 1
ATOM 679 C C . GLY A 1 89 ? 10.779 6.724 8.606 1.00 81.81 89 GLY A C 1
ATOM 680 O O . GLY A 1 89 ? 11.232 7.838 8.858 1.00 81.81 89 GLY A O 1
ATOM 681 N N . LYS A 1 90 ? 9.466 6.462 8.609 1.00 83.81 90 LYS A N 1
ATOM 682 C CA . LYS A 1 90 ? 8.427 7.445 8.933 1.00 83.81 90 LYS A CA 1
ATOM 683 C C . LYS A 1 90 ? 7.934 7.312 10.373 1.00 83.81 90 LYS A C 1
ATOM 685 O O . LYS A 1 90 ? 7.961 6.238 10.975 1.00 83.81 90 LYS A O 1
ATOM 690 N N . THR A 1 91 ? 7.453 8.415 10.924 1.00 87.81 91 THR A N 1
ATOM 691 C CA . THR A 1 91 ? 6.803 8.504 12.233 1.00 87.81 91 THR A CA 1
ATOM 692 C C . THR A 1 91 ? 5.283 8.362 12.111 1.00 87.81 91 THR A C 1
ATOM 694 O O . THR A 1 91 ? 4.706 8.505 11.037 1.00 87.81 91 THR A O 1
ATOM 697 N N . GLN A 1 92 ? 4.600 8.114 13.231 1.00 84.81 92 GLN A N 1
ATOM 698 C CA . GLN A 1 92 ? 3.139 7.929 13.269 1.00 84.81 92 GLN A CA 1
ATOM 699 C C . GLN A 1 92 ? 2.337 9.154 12.791 1.00 84.81 92 GLN A C 1
ATOM 701 O O . GLN A 1 92 ? 1.191 9.006 12.369 1.00 84.81 92 GLN A O 1
ATOM 706 N N . ASN A 1 93 ? 2.934 10.349 12.845 1.00 87.38 93 ASN A N 1
ATOM 707 C CA . ASN A 1 93 ? 2.305 11.596 12.400 1.00 87.38 93 ASN A CA 1
ATOM 708 C C . ASN A 1 93 ? 2.555 11.899 10.915 1.00 87.38 93 ASN A C 1
ATOM 710 O O . ASN A 1 93 ? 2.002 12.870 10.394 1.00 87.38 93 ASN A O 1
ATOM 714 N N . ASP A 1 94 ? 3.373 11.090 10.241 1.00 89.12 94 ASP A N 1
ATOM 715 C CA . ASP A 1 94 ? 3.698 11.288 8.837 1.00 89.12 94 ASP A CA 1
ATOM 716 C C . ASP A 1 94 ? 2.630 10.695 7.914 1.00 89.12 94 ASP A C 1
ATOM 718 O O . ASP A 1 94 ? 1.764 9.898 8.295 1.00 89.12 94 ASP A O 1
ATOM 722 N N . TYR A 1 95 ? 2.728 11.083 6.648 1.00 87.94 95 TYR A N 1
ATOM 723 C CA . TYR A 1 95 ? 1.892 10.580 5.570 1.00 87.94 95 TYR A CA 1
ATOM 724 C C . TYR A 1 95 ? 2.757 9.875 4.534 1.00 87.94 95 TYR A C 1
ATOM 726 O O . TYR A 1 95 ? 3.866 10.310 4.217 1.00 87.94 95 TYR A O 1
ATOM 734 N N . VAL A 1 96 ? 2.235 8.787 3.981 1.00 87.25 96 VAL A N 1
ATOM 735 C CA . VAL A 1 96 ? 2.765 8.166 2.772 1.00 87.25 96 VAL A CA 1
ATOM 736 C C . VAL A 1 96 ? 2.054 8.794 1.588 1.00 87.25 96 VAL A C 1
ATOM 738 O O . VAL A 1 96 ? 0.839 8.643 1.429 1.00 87.25 96 VAL A O 1
ATOM 741 N N . GLN A 1 97 ? 2.816 9.503 0.766 1.00 88.12 97 GLN A N 1
ATOM 742 C CA . GLN A 1 97 ? 2.317 10.139 -0.440 1.00 88.12 97 GLN A CA 1
ATOM 743 C C . GLN A 1 97 ? 2.861 9.412 -1.657 1.00 88.12 97 GLN A C 1
ATOM 745 O O . GLN A 1 97 ? 3.990 8.925 -1.667 1.00 88.12 97 GLN A O 1
ATOM 750 N N . GLY A 1 98 ? 2.039 9.325 -2.690 1.00 83.38 98 GLY A N 1
ATOM 751 C CA . GLY A 1 98 ? 2.492 8.745 -3.933 1.00 83.38 98 GLY A CA 1
ATOM 752 C C . GLY A 1 98 ? 1.529 8.926 -5.078 1.00 83.38 98 GLY A C 1
ATOM 753 O O . GLY A 1 98 ? 0.356 9.265 -4.900 1.00 83.38 98 GLY A O 1
ATOM 754 N N . GLU A 1 99 ? 2.026 8.653 -6.266 1.00 82.50 99 GLU A N 1
ATOM 755 C CA . GLU A 1 99 ? 1.265 8.664 -7.498 1.00 82.50 99 GLU A CA 1
ATOM 756 C C . GLU A 1 99 ? 1.340 7.300 -8.170 1.00 82.50 99 GLU A C 1
ATOM 758 O O . GLU A 1 99 ? 2.337 6.580 -8.096 1.00 82.50 99 GLU A O 1
ATOM 763 N N . THR A 1 100 ? 0.231 6.921 -8.795 1.00 79.25 100 THR A N 1
ATOM 764 C CA . THR A 1 100 ? 0.130 5.651 -9.491 1.00 79.25 100 THR A CA 1
ATOM 765 C C . THR A 1 100 ? -0.639 5.804 -10.788 1.00 79.25 100 THR A C 1
ATOM 767 O O . THR A 1 100 ? -1.794 6.241 -10.811 1.00 79.25 100 THR A O 1
ATOM 770 N N . SER A 1 101 ? -0.014 5.349 -11.865 1.00 77.50 101 SER A N 1
ATOM 771 C CA . SER A 1 101 ? -0.648 5.217 -13.177 1.00 77.50 101 SER A CA 1
ATOM 772 C C . SER A 1 101 ? -1.265 3.830 -13.373 1.00 77.50 101 SER A C 1
ATOM 774 O O . SER A 1 101 ? -1.642 3.465 -14.484 1.00 77.50 101 SER A O 1
ATOM 776 N N . LEU A 1 102 ? -1.388 3.040 -12.299 1.00 70.69 102 LEU A N 1
ATOM 777 C CA . LEU A 1 102 ? -1.913 1.680 -12.351 1.00 70.69 102 LEU A CA 1
ATOM 778 C C . LEU A 1 102 ? -3.386 1.706 -12.766 1.00 70.69 102 LEU A C 1
ATOM 780 O O . LEU A 1 102 ? -4.251 2.161 -12.016 1.00 70.69 102 LEU A O 1
ATOM 784 N N . MET A 1 103 ? -3.655 1.265 -13.990 1.00 66.69 103 MET A N 1
ATOM 785 C CA . MET A 1 103 ? -4.998 1.165 -14.547 1.00 66.69 103 MET A CA 1
ATOM 786 C C . MET A 1 103 ? -5.620 -0.157 -14.091 1.00 66.69 103 MET A C 1
ATOM 788 O O . MET A 1 103 ? -5.144 -1.222 -14.471 1.00 66.69 103 MET A O 1
ATOM 792 N N . ILE A 1 104 ? -6.691 -0.086 -13.300 1.00 59.16 104 ILE A N 1
ATOM 793 C CA . ILE A 1 104 ? -7.519 -1.255 -12.985 1.00 59.16 104 ILE A CA 1
ATOM 794 C C . ILE A 1 104 ? -8.654 -1.276 -14.001 1.00 59.16 104 ILE A C 1
ATOM 796 O O . ILE A 1 104 ? -9.521 -0.402 -13.975 1.00 59.16 104 ILE A O 1
ATOM 800 N N . VAL A 1 105 ? -8.632 -2.246 -14.912 1.00 53.81 105 VAL A N 1
ATOM 801 C CA . VAL A 1 105 ? -9.771 -2.491 -15.800 1.00 53.81 105 VAL A CA 1
ATOM 802 C C . VAL A 1 105 ? -10.850 -3.186 -14.964 1.00 53.81 105 VAL A C 1
ATOM 804 O O . VAL A 1 105 ? -10.564 -4.245 -14.403 1.00 53.81 105 VAL A O 1
ATOM 807 N N . PRO A 1 106 ? -12.059 -2.611 -14.828 1.00 46.56 106 PRO A N 1
ATOM 808 C CA . PRO A 1 106 ? -13.158 -3.324 -14.198 1.00 46.56 106 PRO A CA 1
ATOM 809 C C . PRO A 1 106 ? -13.513 -4.540 -15.062 1.00 46.56 106 PRO A C 1
ATOM 811 O O . PRO A 1 106 ? -13.762 -4.391 -16.259 1.00 46.56 106 PRO A O 1
ATOM 814 N N . GLY A 1 107 ? -13.463 -5.724 -14.450 1.00 42.00 107 GLY A N 1
ATOM 815 C CA . GLY A 1 107 ? -13.917 -6.992 -15.025 1.00 42.00 107 GLY A CA 1
ATOM 816 C C . GLY A 1 107 ? -15.337 -7.322 -14.602 1.00 42.00 107 GLY A C 1
ATOM 817 O O . GLY A 1 107 ? -15.711 -6.927 -13.473 1.00 42.00 107 GLY A O 1
#

Secondary structure (DSSP, 8-state):
-EEEHHHHHHHHHHHHTT------SHHHHHHHHHHHHHHHHHHHH-GGGS-TT-SSS-EEEE-TTHHHHHHTTGGGS-HHHHHHHHTTT--TT-EEEEEE-------

pLDDT: mean 78.82, std 15.57, range [37.38, 94.94]

InterPro domains:
  IPR036100 S-adenosylmethionine:tRNA ribosyltransferase-isomerase, QueA superfamily [SSF111337] (3-38)
  IPR042118 QueA, domain 1 [G3DSA:3.40.1780.10] (1-107)

Radius of gyration: 13.29 Å; chains: 1; bounding box: 32×29×30 Å

Organism: NCBI:txid374047

Sequence (107 aa):
FSVSVHDLQRIIDSIDAGKRMIVVGTTSCRTLESLYWCGVKILKKGLDGHSEGGTGNDFLLLDQNEWTQLSRGGREYSASEALKAAIQGKTQNDYVQGETSLMIVPG

Foldseek 3Di:
DKAFPQVLVVVLVCVVVVHDDDQPDPVSVVVLVLLLLLLLLCVVVPPPQPDPPDPDDAEHEEEQCSSVVSVVVVVVDDSSNSSCSQCPPHDRGDMHHYDYPHDDDDD